Protein AF-A0A7X8TRD5-F1 (afdb_monomer_lite)

Foldseek 3Di:
DPDDDPVRVVVLVVLVVLLVVLVVVLVVQVVLVVPDDPVNVVVLVVVCVVVVPDDVVSSVHDPCNVVSVVSNVVSVVVVVVVVVVVVVVVVVVVVVVVVPD

Sequence (101 aa):
MMPLTETQCKQAINAMDIGDQLAESVEKELALLKELDTKTLMSKATKMLMTGNLSVEAFGISPQLFGHIEQLTTINNMARKKYREQLAAQLQALEGVSNGE

Organism: NCBI:txid2726741

Structure (mmCIF, N/CA/C/O backbone):
data_AF-A0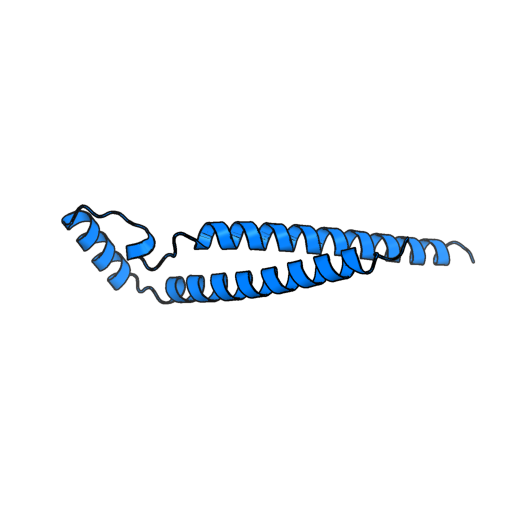A7X8TRD5-F1
#
_entry.id   AF-A0A7X8TRD5-F1
#
loop_
_atom_site.group_PDB
_atom_site.id
_atom_site.type_symbol
_atom_site.label_atom_id
_atom_site.label_alt_id
_atom_site.label_comp_id
_atom_site.label_asym_id
_atom_site.label_entity_id
_atom_site.label_seq_id
_atom_site.pdbx_PDB_ins_code
_atom_site.Cartn_x
_atom_site.Cartn_y
_atom_site.Cartn_z
_atom_site.occupancy
_atom_site.B_iso_or_equiv
_atom_site.auth_seq_id
_atom_site.auth_comp_id
_atom_site.auth_asym_id
_atom_site.auth_atom_id
_atom_site.pdbx_PDB_model_num
ATOM 1 N N . MET A 1 1 ? 18.417 -0.415 -24.410 1.00 52.97 1 MET A N 1
ATOM 2 C CA . MET A 1 1 ? 18.046 -0.522 -22.981 1.00 52.97 1 MET A CA 1
ATOM 3 C C . MET A 1 1 ? 19.108 -1.364 -22.289 1.00 52.97 1 MET A C 1
ATOM 5 O O . MET A 1 1 ? 19.416 -2.422 -22.821 1.00 52.97 1 MET A O 1
ATOM 9 N N . MET A 1 2 ? 19.705 -0.913 -21.180 1.00 47.97 2 MET A N 1
ATOM 10 C CA . MET A 1 2 ? 20.505 -1.833 -20.360 1.00 47.97 2 MET A CA 1
ATOM 11 C C . MET A 1 2 ? 19.536 -2.730 -19.576 1.00 47.97 2 MET A C 1
ATOM 13 O O . MET A 1 2 ? 18.594 -2.193 -18.986 1.00 47.97 2 MET A O 1
ATOM 17 N N . PRO A 1 3 ? 19.704 -4.062 -19.609 1.00 65.69 3 PRO A N 1
ATOM 18 C CA . PRO A 1 3 ? 18.873 -4.965 -18.826 1.00 65.69 3 PRO A CA 1
ATOM 19 C C . PRO A 1 3 ? 18.989 -4.609 -17.342 1.00 65.69 3 PRO A C 1
ATOM 21 O O . PRO A 1 3 ? 20.072 -4.254 -16.869 1.00 65.69 3 PRO A O 1
ATOM 24 N N . LEU A 1 4 ? 17.866 -4.679 -16.620 1.00 69.62 4 LEU A N 1
ATOM 25 C CA . LEU A 1 4 ? 17.880 -4.538 -15.166 1.00 69.62 4 LEU A CA 1
ATOM 26 C C . LEU A 1 4 ? 18.844 -5.575 -14.591 1.00 69.62 4 LEU A C 1
ATOM 28 O O . LEU A 1 4 ? 18.846 -6.735 -15.009 1.00 69.62 4 LEU A O 1
ATOM 32 N N . THR A 1 5 ? 19.663 -5.159 -13.632 1.00 81.50 5 THR A N 1
ATOM 33 C CA . THR A 1 5 ? 20.500 -6.114 -12.910 1.00 81.50 5 THR A CA 1
ATOM 34 C C . THR A 1 5 ? 19.610 -7.039 -12.081 1.00 81.50 5 THR A C 1
ATOM 36 O O . THR A 1 5 ? 18.506 -6.665 -11.677 1.00 81.50 5 THR A O 1
ATOM 39 N N . GLU A 1 6 ? 20.090 -8.244 -11.780 1.00 82.06 6 GLU A N 1
ATOM 40 C CA . GLU A 1 6 ? 19.359 -9.203 -10.941 1.00 82.06 6 GLU A CA 1
ATOM 41 C C . GLU A 1 6 ? 18.900 -8.572 -9.611 1.00 82.06 6 GLU A C 1
ATOM 43 O O . GLU A 1 6 ? 17.764 -8.766 -9.176 1.00 82.06 6 GLU A O 1
ATOM 48 N N . THR A 1 7 ? 19.749 -7.735 -9.006 1.00 80.88 7 THR A N 1
ATOM 49 C CA . THR A 1 7 ? 19.437 -6.969 -7.792 1.00 80.88 7 THR A CA 1
ATOM 50 C C . THR A 1 7 ? 18.267 -6.009 -7.995 1.00 80.88 7 THR A C 1
ATOM 52 O O . THR A 1 7 ? 17.380 -5.940 -7.146 1.00 80.88 7 THR A O 1
ATOM 55 N N . GLN A 1 8 ? 18.223 -5.289 -9.118 1.00 74.12 8 GLN A N 1
ATOM 56 C CA . GLN A 1 8 ? 17.129 -4.365 -9.424 1.00 74.12 8 GLN A CA 1
ATOM 57 C C . GLN A 1 8 ? 15.813 -5.106 -9.677 1.00 74.12 8 GLN A C 1
ATOM 59 O O . GLN A 1 8 ? 14.758 -4.627 -9.259 1.00 74.12 8 GLN A O 1
ATOM 64 N N . CYS A 1 9 ? 15.868 -6.282 -10.307 1.00 75.44 9 CYS A N 1
ATOM 65 C CA . CYS A 1 9 ? 14.704 -7.151 -10.469 1.00 75.44 9 CYS A CA 1
ATOM 66 C C . CYS A 1 9 ? 14.183 -7.641 -9.114 1.00 75.44 9 CYS A C 1
ATOM 68 O O . CYS A 1 9 ? 12.998 -7.492 -8.831 1.00 75.44 9 CYS A O 1
ATOM 70 N N . LYS A 1 10 ? 15.061 -8.141 -8.236 1.00 78.06 10 LYS A N 1
ATOM 71 C CA . LYS A 1 10 ? 14.690 -8.593 -6.883 1.00 78.06 10 LYS A CA 1
ATOM 72 C C . LYS A 1 10 ? 14.089 -7.472 -6.032 1.00 78.06 10 LYS A C 1
ATOM 74 O O . LYS A 1 10 ? 13.100 -7.691 -5.343 1.00 78.06 10 LYS A O 1
ATOM 79 N N . GLN A 1 11 ? 14.649 -6.265 -6.106 1.00 77.81 11 GLN A N 1
ATOM 80 C CA . GLN A 1 11 ? 14.101 -5.090 -5.421 1.00 77.81 11 GLN A CA 1
ATOM 81 C C . GLN A 1 11 ? 12.726 -4.691 -5.962 1.00 77.81 11 GLN A C 1
ATOM 83 O O . GLN A 1 11 ? 11.852 -4.322 -5.185 1.00 77.81 11 GLN A O 1
ATOM 88 N N . ALA A 1 12 ? 12.528 -4.764 -7.281 1.00 77.69 12 ALA A N 1
ATOM 89 C CA . ALA A 1 12 ? 11.243 -4.458 -7.897 1.00 77.69 12 ALA A CA 1
ATOM 90 C C . ALA A 1 12 ? 10.166 -5.482 -7.515 1.00 77.69 12 ALA A C 1
ATOM 92 O O . ALA A 1 12 ? 9.063 -5.069 -7.179 1.00 77.69 12 ALA A O 1
ATOM 93 N N . ILE A 1 13 ? 10.500 -6.778 -7.514 1.00 80.12 13 ILE A N 1
ATOM 94 C CA . ILE A 1 13 ? 9.598 -7.856 -7.080 1.00 80.12 13 ILE A CA 1
ATOM 95 C C . ILE A 1 13 ? 9.205 -7.655 -5.614 1.00 80.12 13 ILE A C 1
ATOM 97 O O . ILE A 1 13 ? 8.025 -7.571 -5.313 1.00 80.12 13 ILE A O 1
ATOM 101 N N . ASN A 1 14 ? 10.178 -7.441 -4.723 1.00 82.50 14 ASN A N 1
ATOM 102 C CA . ASN A 1 14 ? 9.894 -7.194 -3.307 1.00 82.50 14 ASN A CA 1
ATOM 103 C C . ASN A 1 14 ? 8.999 -5.952 -3.104 1.00 82.50 14 ASN A C 1
ATOM 105 O O . ASN A 1 14 ? 8.057 -5.973 -2.322 1.00 82.50 14 ASN A O 1
ATOM 109 N N . ALA A 1 15 ? 9.237 -4.870 -3.852 1.00 78.06 15 ALA A N 1
ATOM 110 C CA . ALA A 1 15 ? 8.374 -3.691 -3.792 1.00 78.06 15 ALA A CA 1
ATOM 111 C C . ALA A 1 15 ? 6.937 -3.971 -4.272 1.00 78.06 15 ALA A C 1
ATOM 113 O O . ALA A 1 15 ? 6.007 -3.352 -3.758 1.00 78.06 15 ALA A O 1
ATOM 114 N N . MET A 1 16 ? 6.749 -4.877 -5.237 1.00 79.56 16 MET A N 1
ATOM 115 C CA . MET A 1 16 ? 5.423 -5.327 -5.675 1.00 79.56 16 MET A CA 1
ATOM 116 C C . MET A 1 16 ? 4.750 -6.182 -4.598 1.00 79.56 16 MET A C 1
ATOM 118 O O . MET A 1 16 ? 3.621 -5.874 -4.237 1.00 79.56 16 MET A O 1
ATOM 122 N N . ASP A 1 17 ? 5.463 -7.142 -4.003 1.00 84.69 17 ASP A N 1
ATOM 123 C CA . ASP A 1 17 ? 4.937 -7.991 -2.923 1.00 84.69 17 ASP A CA 1
ATOM 124 C C . ASP A 1 17 ? 4.504 -7.158 -1.701 1.00 84.69 17 ASP A C 1
ATOM 126 O O . ASP A 1 17 ? 3.438 -7.376 -1.125 1.00 84.69 17 ASP A O 1
ATOM 130 N N . ILE A 1 18 ? 5.305 -6.154 -1.320 1.00 84.31 18 ILE A N 1
ATOM 131 C CA . ILE A 1 18 ? 4.947 -5.186 -0.270 1.00 84.31 18 ILE A CA 1
ATOM 132 C C . ILE A 1 18 ? 3.709 -4.380 -0.682 1.00 84.31 18 ILE A C 1
ATOM 134 O O . ILE A 1 18 ? 2.830 -4.128 0.141 1.00 84.31 18 ILE A O 1
ATOM 138 N N . GLY A 1 19 ? 3.631 -3.969 -1.950 1.00 82.25 19 GLY A N 1
ATOM 139 C CA . GLY A 1 19 ? 2.469 -3.276 -2.500 1.00 82.25 19 GLY A CA 1
ATOM 140 C C . GLY A 1 19 ? 1.188 -4.101 -2.381 1.00 82.25 19 GLY A C 1
ATOM 141 O O . GLY A 1 19 ? 0.174 -3.570 -1.935 1.00 82.25 19 GLY A O 1
ATOM 142 N N . ASP A 1 20 ? 1.243 -5.393 -2.697 1.00 83.31 20 ASP A N 1
ATOM 143 C CA . ASP A 1 20 ? 0.095 -6.299 -2.613 1.00 83.31 20 ASP A CA 1
ATOM 144 C C . ASP A 1 20 ? -0.359 -6.506 -1.160 1.00 83.31 20 ASP A C 1
ATOM 146 O O . ASP A 1 20 ? -1.551 -6.421 -0.862 1.00 83.31 20 ASP A O 1
ATOM 150 N N . GLN A 1 21 ? 0.581 -6.670 -0.223 1.00 86.31 21 GLN A N 1
ATOM 151 C CA . GLN A 1 21 ? 0.271 -6.768 1.212 1.00 86.31 21 GLN A CA 1
ATOM 152 C C . GLN A 1 21 ? -0.377 -5.488 1.763 1.00 86.31 21 GLN A C 1
ATOM 154 O O . GLN A 1 21 ? -1.317 -5.542 2.567 1.00 86.31 21 GLN A O 1
ATOM 159 N N . LEU A 1 22 ? 0.111 -4.322 1.331 1.00 87.00 22 LEU A N 1
ATOM 160 C CA . LEU A 1 22 ? -0.472 -3.031 1.694 1.00 87.00 22 LEU A CA 1
ATOM 161 C C . LEU A 1 22 ? -1.864 -2.855 1.086 1.00 87.00 22 LEU A C 1
ATOM 163 O O . LEU A 1 22 ? -2.764 -2.377 1.775 1.00 87.00 22 LEU A O 1
ATOM 167 N N . ALA A 1 23 ? -2.061 -3.259 -0.169 1.00 84.88 23 ALA A N 1
ATOM 168 C CA . ALA A 1 23 ? -3.360 -3.214 -0.830 1.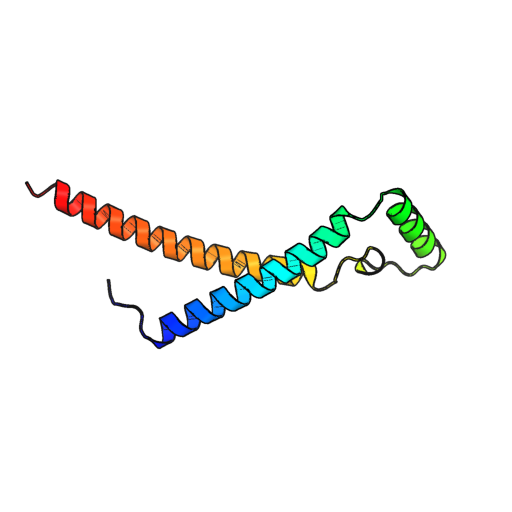00 84.88 23 ALA A CA 1
ATOM 169 C C . ALA A 1 23 ? -4.392 -4.073 -0.092 1.00 84.88 23 ALA A C 1
ATOM 171 O O . ALA A 1 23 ? -5.470 -3.578 0.232 1.00 84.88 23 ALA A O 1
ATOM 172 N N . GLU A 1 24 ? -4.035 -5.307 0.268 1.00 88.06 24 GLU A N 1
ATOM 173 C CA . GLU A 1 24 ? -4.910 -6.203 1.029 1.00 88.06 24 GLU A CA 1
ATOM 174 C C . GLU A 1 24 ? -5.284 -5.609 2.398 1.00 88.06 24 GLU A C 1
ATOM 176 O O . GLU A 1 24 ? -6.440 -5.669 2.825 1.00 88.06 24 GLU A O 1
ATOM 181 N N . SER A 1 25 ? -4.317 -4.992 3.085 1.00 84.25 25 SER A N 1
ATOM 182 C CA . SER A 1 25 ? -4.548 -4.343 4.382 1.00 84.25 25 SER A CA 1
ATOM 183 C C . SER A 1 25 ? -5.491 -3.143 4.258 1.00 84.25 25 SER A C 1
ATOM 185 O O . SER A 1 25 ? -6.447 -3.027 5.026 1.00 84.25 25 SER A O 1
ATOM 187 N N . VAL A 1 26 ? -5.279 -2.288 3.254 1.00 87.75 26 VAL A N 1
ATOM 188 C CA . VAL A 1 26 ? -6.149 -1.137 2.972 1.00 87.75 26 VAL A CA 1
ATOM 189 C C . VAL A 1 26 ? -7.558 -1.593 2.585 1.00 87.75 26 VAL A C 1
ATOM 191 O O . VAL A 1 26 ? -8.533 -1.013 3.057 1.00 87.75 26 VAL A O 1
ATOM 194 N N . GLU A 1 27 ? -7.708 -2.639 1.771 1.00 87.38 27 GLU A N 1
ATOM 195 C CA . GLU A 1 27 ? -9.023 -3.166 1.385 1.00 87.38 27 GLU A CA 1
ATOM 196 C C . GLU A 1 27 ? -9.816 -3.696 2.580 1.00 87.38 27 GLU A C 1
ATOM 198 O O . GLU A 1 27 ? -11.004 -3.386 2.708 1.00 87.38 27 GLU A O 1
ATOM 203 N N . LYS A 1 28 ? -9.163 -4.434 3.485 1.00 86.38 28 LYS A N 1
ATOM 204 C CA . LYS A 1 28 ? -9.773 -4.909 4.735 1.00 86.38 28 LYS A CA 1
ATOM 205 C C . LYS A 1 28 ? -10.248 -3.746 5.604 1.00 86.38 28 LYS A C 1
ATOM 207 O O . LYS A 1 28 ? -11.389 -3.746 6.063 1.00 86.38 28 LYS A O 1
ATOM 212 N N . GLU A 1 29 ? -9.407 -2.735 5.797 1.00 82.31 29 GLU A N 1
ATOM 213 C CA . GLU A 1 29 ? -9.742 -1.556 6.604 1.00 82.31 29 GLU A CA 1
ATOM 214 C C . GLU A 1 29 ? -10.858 -0.707 5.957 1.00 82.31 29 GLU A C 1
ATOM 216 O O . GLU A 1 29 ? -11.762 -0.227 6.644 1.00 82.31 29 GLU A O 1
ATOM 221 N N . LEU A 1 30 ? -10.878 -0.588 4.625 1.00 84.38 30 LEU A N 1
ATOM 222 C CA . LEU A 1 30 ? -11.959 0.075 3.889 1.00 84.38 30 LEU A CA 1
ATOM 223 C C . LEU A 1 30 ? -13.273 -0.717 3.912 1.00 84.38 30 LEU A C 1
ATOM 225 O O . LEU A 1 30 ? -14.343 -0.110 3.890 1.00 84.38 30 LEU A O 1
ATOM 229 N N . ALA A 1 31 ? -13.228 -2.050 3.942 1.00 85.00 31 ALA A N 1
ATOM 230 C CA . ALA A 1 31 ? -14.424 -2.880 4.071 1.00 85.00 31 ALA A CA 1
ATOM 231 C C . ALA A 1 31 ? -15.115 -2.639 5.421 1.00 85.00 31 ALA A C 1
ATOM 233 O O . ALA A 1 31 ? -16.317 -2.385 5.452 1.00 85.00 31 ALA A O 1
ATOM 234 N N . LEU A 1 32 ? -14.341 -2.577 6.510 1.00 79.19 32 LEU A N 1
ATOM 235 C CA . LEU A 1 32 ? -14.849 -2.222 7.840 1.00 79.19 32 LEU A CA 1
ATOM 236 C C . LEU A 1 32 ? -15.505 -0.834 7.855 1.00 79.19 32 LEU A C 1
ATOM 238 O O . LEU A 1 32 ? -16.540 -0.638 8.490 1.00 79.19 32 LEU A O 1
ATOM 242 N N . LEU A 1 33 ? -14.936 0.122 7.113 1.00 78.25 33 LEU A N 1
ATOM 243 C CA . LEU A 1 33 ? -15.522 1.450 6.935 1.00 78.25 33 LEU A CA 1
ATOM 244 C C . LEU A 1 33 ? -16.845 1.435 6.167 1.00 78.25 33 LEU A C 1
ATOM 246 O O . LEU A 1 33 ? -17.758 2.181 6.510 1.00 78.25 33 LEU A O 1
ATOM 250 N N . LYS A 1 34 ? -16.969 0.592 5.141 1.00 81.94 34 LYS A N 1
ATOM 251 C CA . LYS A 1 34 ? -18.206 0.453 4.356 1.00 81.94 34 LYS A CA 1
ATOM 252 C C . LYS A 1 34 ? -19.325 -0.230 5.139 1.00 81.94 34 LYS A C 1
ATOM 254 O O . LYS A 1 34 ? -20.491 0.065 4.902 1.00 81.94 34 LYS A O 1
ATOM 259 N N . GLU A 1 35 ? -18.976 -1.125 6.056 1.00 81.25 35 GLU A N 1
ATOM 260 C CA . GLU A 1 35 ? -19.930 -1.843 6.906 1.00 81.25 35 GLU A CA 1
ATOM 261 C C . GLU A 1 35 ? -20.396 -1.028 8.124 1.00 81.25 35 GLU A C 1
ATOM 263 O O . GLU A 1 35 ? -21.336 -1.425 8.819 1.00 81.25 35 GLU A O 1
ATOM 268 N N . LEU A 1 36 ? -19.784 0.130 8.392 1.00 77.25 36 LEU A N 1
ATOM 269 C CA . LEU A 1 36 ? -20.200 1.007 9.481 1.00 77.25 36 LEU A CA 1
ATOM 270 C C . LEU A 1 36 ? -21.550 1.663 9.186 1.00 77.25 36 LEU A C 1
ATOM 272 O O . LEU A 1 36 ? -21.655 2.678 8.502 1.00 77.25 36 LEU A O 1
ATOM 276 N N . ASP A 1 37 ? -22.595 1.106 9.794 1.00 80.75 37 ASP A N 1
ATOM 277 C CA . ASP A 1 37 ? -23.916 1.721 9.825 1.00 80.75 37 ASP A CA 1
ATOM 278 C C . ASP A 1 37 ? -23.872 3.088 10.533 1.00 80.75 37 ASP A C 1
ATOM 280 O O . ASP A 1 37 ? -23.341 3.236 11.640 1.00 80.75 37 ASP A O 1
ATOM 284 N N . THR A 1 38 ? -24.504 4.084 9.914 1.00 79.62 38 THR A N 1
ATOM 285 C CA . THR A 1 38 ? -24.657 5.454 10.423 1.00 79.62 38 THR A CA 1
ATOM 286 C C . THR A 1 38 ? -25.218 5.513 11.843 1.00 79.62 38 THR A C 1
ATOM 288 O O . THR A 1 38 ? -24.774 6.335 12.644 1.00 79.62 38 THR A O 1
ATOM 291 N N . LYS A 1 39 ? -26.131 4.608 12.219 1.00 82.06 39 LYS A N 1
ATOM 292 C CA . LYS A 1 39 ? -26.656 4.530 13.592 1.00 82.06 39 LYS A CA 1
ATOM 293 C C . LYS A 1 39 ? -25.573 4.123 14.592 1.00 82.06 39 LYS A C 1
ATOM 295 O O . LYS A 1 39 ? -25.483 4.687 15.685 1.00 82.06 39 LYS A O 1
ATOM 300 N N . THR A 1 40 ? -24.731 3.170 14.207 1.00 81.56 40 THR A N 1
ATOM 301 C CA . THR A 1 40 ? -23.596 2.699 15.010 1.00 81.56 40 THR A CA 1
ATOM 302 C C . THR A 1 40 ? -22.521 3.777 15.109 1.00 81.56 40 THR A C 1
ATOM 304 O O . THR A 1 40 ? -21.988 4.015 16.194 1.00 81.56 40 THR A O 1
ATOM 307 N N . LEU A 1 41 ? -22.259 4.486 14.008 1.00 82.12 41 LEU A N 1
ATOM 308 C CA . LEU A 1 41 ? -21.348 5.627 13.961 1.00 82.12 41 LEU A CA 1
ATOM 309 C C . LEU A 1 41 ? -21.791 6.731 14.932 1.00 82.12 41 LEU A C 1
ATOM 311 O O . LEU A 1 41 ? -21.005 7.165 15.773 1.00 82.12 41 LEU A O 1
ATOM 315 N N . MET A 1 42 ? -23.065 7.129 14.877 1.00 83.19 42 MET A N 1
ATOM 316 C CA . MET A 1 42 ? -23.621 8.160 15.758 1.00 83.19 42 MET A CA 1
ATOM 317 C C . MET A 1 42 ? -23.593 7.732 17.225 1.00 83.19 42 MET A C 1
ATOM 319 O O . MET A 1 42 ? -23.193 8.516 18.079 1.00 83.19 42 MET A O 1
ATOM 323 N N . SER A 1 43 ? -23.932 6.476 17.530 1.00 86.00 43 SER A N 1
ATOM 324 C CA . SER A 1 43 ? -23.849 5.949 18.898 1.00 86.00 43 SER A CA 1
ATOM 325 C C . SER A 1 43 ? -22.421 5.997 19.454 1.00 86.00 43 SER A C 1
ATOM 327 O O . SER A 1 43 ? -22.211 6.442 20.586 1.00 86.00 43 SER A O 1
ATOM 329 N N . LYS A 1 44 ? -21.429 5.592 18.650 1.00 84.62 44 LYS A N 1
ATOM 330 C CA . LYS A 1 44 ? -20.009 5.667 19.014 1.00 84.62 44 LYS A CA 1
ATOM 331 C C . LYS A 1 44 ? -19.563 7.112 19.227 1.00 84.62 44 LYS A C 1
ATOM 333 O O . LYS A 1 44 ? -18.980 7.402 20.268 1.00 84.62 44 LYS A O 1
ATOM 338 N N . ALA A 1 45 ? -19.917 8.020 18.317 1.00 85.31 45 ALA A N 1
ATOM 339 C CA . ALA A 1 45 ? -19.592 9.440 18.424 1.00 85.31 45 ALA A CA 1
ATOM 340 C C . ALA A 1 45 ? -20.180 10.074 19.695 1.00 85.31 45 ALA A C 1
ATOM 342 O O . ALA A 1 45 ? -19.462 10.730 20.447 1.00 85.31 45 ALA A O 1
ATOM 343 N N . THR A 1 46 ? -21.461 9.832 19.995 1.00 85.69 46 THR A N 1
ATOM 344 C CA . THR A 1 46 ? -22.097 10.326 21.225 1.00 85.69 46 THR A CA 1
ATOM 345 C C . THR A 1 46 ? -21.406 9.776 22.466 1.00 85.69 46 THR A C 1
ATOM 347 O O . THR A 1 46 ? -21.118 10.530 23.392 1.00 85.69 46 THR A O 1
ATOM 350 N N . LYS A 1 47 ? -21.073 8.480 22.483 1.00 85.94 47 LYS A N 1
ATOM 351 C CA . LYS A 1 47 ? -20.356 7.870 23.606 1.00 85.94 47 LYS A CA 1
ATOM 352 C C . LYS A 1 47 ? -18.981 8.506 23.810 1.00 85.94 47 LYS A C 1
ATOM 354 O O . LYS A 1 47 ? -18.624 8.780 24.947 1.00 85.94 47 LYS A O 1
ATOM 359 N N . MET A 1 48 ? -18.247 8.787 22.737 1.00 86.75 48 MET A N 1
ATOM 360 C CA . MET A 1 48 ? -16.939 9.446 22.804 1.00 86.75 48 MET A CA 1
ATOM 361 C C . MET A 1 48 ? -17.030 10.888 23.301 1.00 86.75 48 MET A C 1
ATOM 363 O O . MET A 1 48 ? -16.198 11.311 24.097 1.00 86.75 48 MET A O 1
ATOM 367 N N . LEU A 1 49 ? -18.058 11.630 22.880 1.00 85.62 49 LEU A N 1
ATOM 368 C CA . LEU A 1 49 ? -18.329 12.973 23.396 1.00 85.62 49 LEU A CA 1
ATOM 369 C C . LEU A 1 49 ?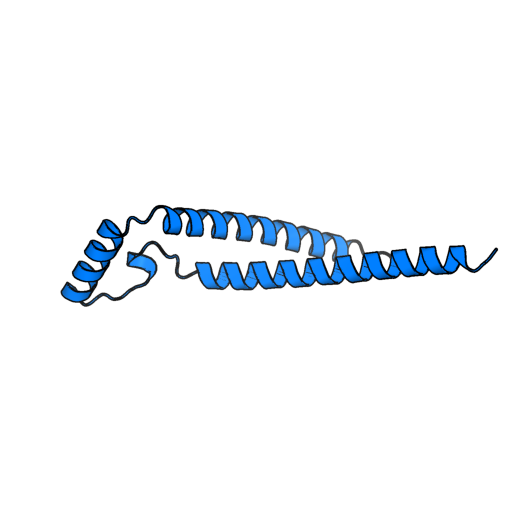 -18.645 12.943 24.897 1.00 85.62 49 LEU A C 1
ATOM 371 O O . LEU A 1 49 ? -18.189 13.811 25.633 1.00 85.62 49 LEU A O 1
ATOM 375 N N . MET A 1 50 ? -19.380 11.928 25.362 1.00 88.25 50 MET A N 1
ATOM 376 C CA . MET A 1 50 ? -19.696 11.758 26.784 1.00 88.25 50 MET A CA 1
ATOM 377 C C . MET A 1 50 ? -18.491 11.308 27.617 1.00 88.25 50 MET A C 1
ATOM 379 O O . MET A 1 50 ? -18.371 11.713 28.769 1.00 88.25 50 MET A O 1
ATOM 383 N N . THR A 1 51 ? -17.610 10.466 27.070 1.00 86.94 51 THR A N 1
ATOM 384 C CA . THR A 1 51 ? -16.424 9.965 27.786 1.00 86.94 51 THR A CA 1
ATOM 385 C C . THR A 1 51 ? -15.195 10.860 27.634 1.00 86.94 51 THR A C 1
ATOM 387 O O . THR A 1 51 ? -14.205 10.638 28.326 1.00 86.94 51 THR A O 1
ATOM 390 N N . GLY A 1 52 ? -15.226 11.842 26.727 1.00 82.88 52 GLY A N 1
ATOM 391 C CA . GLY A 1 52 ? -14.095 12.715 26.405 1.00 82.88 52 GLY A CA 1
ATOM 392 C C . GLY A 1 52 ? -12.958 12.032 25.635 1.00 82.88 52 GLY A C 1
ATOM 393 O O . GLY A 1 52 ? -11.936 12.664 25.382 1.00 82.88 52 GLY A O 1
ATOM 394 N N . ASN A 1 53 ?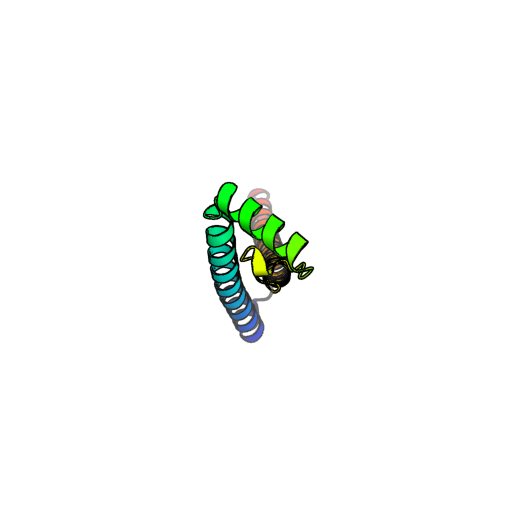 -13.109 10.759 25.250 1.00 78.31 53 ASN A N 1
ATOM 395 C CA . ASN A 1 53 ? -12.073 10.004 24.545 1.00 78.31 53 ASN A CA 1
ATOM 396 C C . ASN A 1 53 ? -12.300 10.060 23.027 1.00 78.31 53 ASN A C 1
ATOM 398 O O . ASN A 1 53 ? -12.986 9.207 22.457 1.00 78.31 53 ASN A O 1
ATOM 402 N N . LEU A 1 54 ? -11.756 11.097 22.389 1.00 79.75 54 LEU A N 1
ATOM 403 C CA . LEU A 1 54 ? -11.858 11.321 20.948 1.00 79.75 54 LEU A CA 1
ATOM 404 C C . LEU A 1 54 ? -10.695 10.632 20.222 1.00 79.75 54 LEU A C 1
ATOM 406 O O . LEU A 1 54 ? -9.560 11.093 20.284 1.00 79.75 54 LEU A O 1
ATOM 410 N N . SER A 1 55 ? -10.983 9.530 19.532 1.00 81.94 55 SER A N 1
ATOM 411 C CA . SER A 1 55 ? -10.007 8.736 18.785 1.00 81.94 55 SER A CA 1
ATOM 412 C C . SER A 1 55 ? -10.641 8.166 17.510 1.00 81.94 55 SER A C 1
ATOM 414 O O . SER A 1 55 ? -11.821 7.811 17.486 1.00 81.94 55 SER A O 1
ATOM 416 N N . VAL A 1 56 ? -9.871 8.095 16.426 1.00 77.31 56 VAL A N 1
ATOM 417 C CA . VAL A 1 56 ? -10.347 7.591 15.123 1.00 77.31 56 VAL A CA 1
ATOM 418 C C . VAL A 1 56 ? -10.514 6.066 15.141 1.00 77.31 56 VAL A C 1
ATOM 420 O O . VAL A 1 56 ? -11.390 5.515 14.475 1.00 77.31 56 VAL A O 1
ATOM 423 N N . GLU A 1 57 ? -9.755 5.395 16.003 1.00 81.50 57 GLU A N 1
ATOM 424 C CA . GLU A 1 57 ? -9.802 3.955 16.260 1.00 81.50 57 GLU A CA 1
ATOM 425 C C . GLU A 1 57 ? -11.150 3.513 16.829 1.00 81.50 57 GLU A C 1
ATOM 427 O O . GLU A 1 57 ? -11.619 2.409 16.549 1.00 81.50 57 GLU A O 1
ATOM 432 N N . ALA A 1 58 ? -11.837 4.385 17.573 1.00 76.88 58 ALA A N 1
ATOM 433 C CA . ALA A 1 58 ? -13.186 4.111 18.064 1.00 76.88 58 ALA A CA 1
ATOM 434 C C . ALA A 1 58 ? -14.193 3.902 16.916 1.00 76.88 58 ALA A C 1
ATOM 436 O O . ALA A 1 58 ? -15.151 3.124 17.042 1.00 76.88 58 ALA A O 1
ATOM 437 N N . PHE A 1 59 ? -13.936 4.524 15.763 1.00 75.06 59 PHE A N 1
ATOM 438 C CA . PHE A 1 59 ? -14.681 4.329 14.523 1.00 75.06 59 PHE A CA 1
ATOM 439 C C . PHE A 1 59 ? -14.157 3.162 13.684 1.00 75.06 59 PHE A C 1
ATOM 441 O O . PHE A 1 59 ? -14.569 3.021 12.546 1.00 75.06 59 PHE A O 1
ATOM 448 N N . GLY A 1 60 ? -13.292 2.299 14.223 1.00 74.88 60 GLY A N 1
ATOM 449 C CA . GLY A 1 60 ? -12.741 1.158 13.485 1.00 74.88 60 GLY A CA 1
ATOM 450 C C . GLY A 1 60 ? -11.719 1.549 12.417 1.00 74.88 60 GLY A C 1
ATOM 451 O O . GLY A 1 60 ? -11.356 0.711 11.600 1.00 74.88 60 GLY A O 1
ATOM 452 N N . ILE A 1 61 ? -11.255 2.802 12.422 1.00 80.56 61 ILE A N 1
ATOM 453 C CA . ILE A 1 61 ? -10.217 3.283 11.513 1.00 80.56 61 ILE A CA 1
ATOM 454 C C . ILE A 1 61 ? -8.866 3.014 12.162 1.00 80.56 61 ILE A C 1
ATOM 456 O O . ILE A 1 61 ? -8.554 3.570 13.213 1.00 80.56 61 ILE A O 1
ATOM 460 N N . SER A 1 62 ? -8.066 2.158 11.534 1.00 83.00 62 SER A N 1
ATOM 461 C CA . SER A 1 62 ? -6.687 1.924 11.952 1.00 83.00 62 SER A CA 1
ATOM 462 C C . SER A 1 62 ? -5.880 3.225 11.851 1.00 83.00 62 SER A C 1
ATOM 464 O O . SER A 1 62 ? -5.947 3.900 10.819 1.00 83.00 62 SER A O 1
ATOM 466 N N . PRO A 1 63 ? -5.062 3.581 12.858 1.00 81.31 63 PRO A N 1
ATOM 467 C CA . PRO A 1 63 ? -4.194 4.754 12.772 1.00 81.31 63 PRO A CA 1
ATOM 468 C C . PRO A 1 63 ? -3.104 4.578 11.703 1.00 81.31 63 PRO A C 1
ATOM 470 O O . PRO A 1 63 ? -2.490 5.550 11.272 1.00 81.31 63 PRO A O 1
ATOM 473 N N . GLN A 1 64 ? -2.878 3.341 11.253 1.00 86.00 64 GLN A N 1
ATOM 474 C CA . GLN A 1 64 ? -1.918 2.999 10.209 1.00 86.00 64 GLN A CA 1
ATOM 475 C C . GLN A 1 64 ? -2.514 3.108 8.799 1.00 86.00 64 GLN A C 1
ATOM 477 O O . GLN A 1 64 ? -1.745 3.197 7.844 1.00 86.00 64 GLN A O 1
ATOM 482 N N . LEU A 1 65 ? -3.847 3.1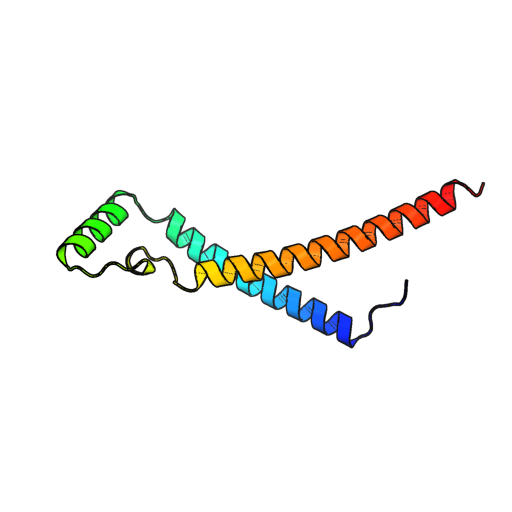72 8.658 1.00 85.25 65 LEU A N 1
ATOM 483 C CA . LEU A 1 65 ? -4.546 3.183 7.366 1.00 85.25 65 LEU A CA 1
ATOM 484 C C . LEU A 1 65 ? -3.985 4.242 6.418 1.00 85.25 65 LEU A C 1
ATOM 486 O O . LEU A 1 65 ? -3.645 3.953 5.275 1.00 85.25 65 LEU A O 1
ATOM 490 N N . PHE A 1 66 ? -3.855 5.477 6.901 1.00 86.25 66 PHE A N 1
ATOM 491 C CA . PHE A 1 66 ? -3.364 6.583 6.081 1.00 86.25 66 PHE A CA 1
ATOM 492 C C . PHE A 1 66 ? -1.908 6.378 5.654 1.00 86.25 66 PHE A C 1
ATOM 494 O O . PHE A 1 66 ? -1.580 6.602 4.492 1.00 86.25 66 PHE A O 1
ATOM 501 N N . GLY A 1 67 ? -1.063 5.857 6.548 1.00 87.06 67 GLY A N 1
ATOM 502 C CA . GLY A 1 67 ? 0.315 5.499 6.214 1.00 87.06 67 GLY A CA 1
ATOM 503 C C . GLY A 1 67 ? 0.387 4.387 5.163 1.00 87.06 67 GLY A C 1
ATOM 504 O O . GLY A 1 67 ? 1.158 4.491 4.210 1.00 87.06 67 GLY A O 1
ATOM 505 N N . HIS A 1 68 ? -0.458 3.360 5.277 1.00 87.12 68 HIS A N 1
ATOM 506 C CA . HIS A 1 68 ? -0.551 2.290 4.283 1.00 87.12 68 HIS A CA 1
ATOM 507 C C . HIS A 1 68 ? -1.041 2.809 2.924 1.00 87.12 68 HIS A C 1
ATOM 509 O O . HIS A 1 68 ? -0.471 2.450 1.894 1.00 87.12 68 HIS A O 1
ATOM 515 N N . ILE A 1 69 ? -2.029 3.711 2.903 1.00 87.62 69 ILE A N 1
ATOM 516 C CA . ILE A 1 69 ? -2.507 4.374 1.678 1.00 87.62 69 ILE A CA 1
ATOM 517 C C . ILE A 1 69 ? -1.383 5.187 1.019 1.00 87.62 69 ILE A C 1
ATOM 519 O O . ILE A 1 69 ? -1.200 5.107 -0.199 1.00 87.62 69 ILE A O 1
ATOM 523 N N . GLU A 1 70 ? -0.618 5.961 1.789 1.00 87.88 70 GLU A N 1
ATOM 524 C CA . GLU A 1 70 ? 0.497 6.767 1.273 1.00 87.88 70 GLU A CA 1
ATOM 525 C C . GLU A 1 70 ? 1.612 5.895 0.683 1.00 87.88 70 GLU A C 1
ATOM 527 O O . GLU A 1 70 ? 2.097 6.152 -0.428 1.00 87.88 70 GLU A O 1
ATOM 532 N N . GLN A 1 71 ? 1.991 4.827 1.386 1.00 86.94 71 GLN A N 1
ATOM 533 C CA . GLN A 1 71 ? 2.994 3.870 0.921 1.00 86.94 71 GLN A CA 1
ATOM 534 C C . GLN A 1 71 ? 2.534 3.157 -0.354 1.00 86.94 71 GLN A C 1
ATOM 536 O O . GLN A 1 71 ? 3.264 3.136 -1.349 1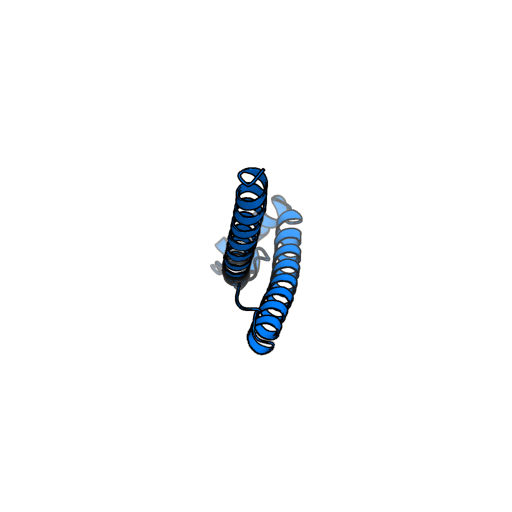.00 86.94 71 GLN A O 1
ATOM 541 N N . LEU A 1 72 ? 1.296 2.657 -0.369 1.00 87.25 72 LEU A N 1
ATOM 542 C CA . LEU A 1 72 ? 0.700 2.007 -1.534 1.00 87.25 72 LEU A CA 1
ATOM 543 C C . LEU A 1 72 ? 0.636 2.953 -2.739 1.00 87.25 72 LEU A C 1
ATOM 545 O O . LEU A 1 72 ? 0.951 2.561 -3.864 1.00 87.25 72 LEU A O 1
ATOM 549 N N . THR A 1 73 ? 0.268 4.216 -2.516 1.00 84.25 73 THR A N 1
ATOM 550 C CA . THR A 1 73 ? 0.224 5.247 -3.564 1.00 84.25 73 THR A CA 1
ATOM 551 C C . THR A 1 73 ? 1.613 5.510 -4.137 1.00 84.25 73 THR A C 1
ATOM 553 O O . THR A 1 73 ? 1.777 5.618 -5.355 1.00 84.25 73 THR A O 1
ATOM 556 N N . THR A 1 74 ? 2.629 5.567 -3.278 1.00 85.38 74 THR A N 1
ATOM 557 C CA . THR A 1 74 ? 4.023 5.777 -3.680 1.00 85.38 74 THR A CA 1
ATOM 558 C C . THR A 1 74 ? 4.521 4.632 -4.560 1.00 85.38 74 THR A C 1
ATOM 560 O O . THR A 1 74 ? 4.998 4.878 -5.673 1.00 85.38 74 THR A O 1
ATOM 563 N N . ILE A 1 75 ? 4.337 3.384 -4.117 1.00 88.00 75 ILE A N 1
ATOM 564 C CA . ILE A 1 75 ? 4.724 2.181 -4.868 1.00 88.00 75 ILE A CA 1
ATOM 565 C C . ILE A 1 75 ? 4.006 2.143 -6.223 1.00 88.00 75 ILE A C 1
ATOM 567 O O . ILE A 1 75 ? 4.652 1.999 -7.265 1.00 88.00 75 ILE A O 1
ATOM 571 N N . ASN A 1 76 ? 2.689 2.370 -6.238 1.00 85.31 76 ASN A N 1
ATOM 572 C CA . ASN A 1 76 ? 1.897 2.392 -7.469 1.00 85.31 76 ASN A CA 1
ATOM 573 C C . ASN A 1 76 ? 2.363 3.468 -8.454 1.00 85.31 76 ASN A C 1
ATOM 575 O O . ASN A 1 76 ? 2.472 3.209 -9.655 1.00 85.31 76 ASN A O 1
ATOM 579 N N . ASN A 1 77 ? 2.659 4.676 -7.977 1.00 84.56 77 ASN A N 1
ATOM 580 C CA . ASN A 1 77 ? 3.145 5.757 -8.831 1.00 84.56 77 ASN A CA 1
ATOM 581 C C . ASN A 1 77 ? 4.511 5.427 -9.439 1.00 84.56 77 ASN A C 1
ATOM 583 O O . ASN A 1 77 ? 4.717 5.654 -10.635 1.00 84.56 77 ASN A O 1
ATOM 587 N N . MET A 1 78 ? 5.421 4.844 -8.655 1.00 84.69 78 MET A N 1
ATOM 588 C CA . MET A 1 78 ? 6.725 4.395 -9.146 1.00 84.69 78 MET A CA 1
ATOM 589 C C . MET A 1 78 ? 6.589 3.292 -10.200 1.00 84.69 78 MET A C 1
ATOM 591 O O . MET A 1 78 ? 7.214 3.381 -11.259 1.00 84.69 78 MET A O 1
ATOM 595 N N . ALA A 1 79 ? 5.749 2.285 -9.949 1.00 81.75 79 ALA A N 1
ATOM 596 C CA . ALA A 1 79 ? 5.499 1.191 -10.884 1.00 81.75 79 ALA A CA 1
ATOM 597 C C . ALA A 1 79 ? 4.880 1.698 -12.197 1.00 81.75 79 ALA A C 1
ATOM 599 O O . ALA A 1 79 ? 5.399 1.423 -13.280 1.00 81.75 79 ALA A O 1
ATOM 600 N N . ARG A 1 80 ? 3.828 2.526 -12.113 1.00 82.00 80 ARG A N 1
ATOM 601 C CA . ARG A 1 80 ? 3.167 3.129 -13.283 1.00 82.00 80 ARG A CA 1
ATOM 602 C C . ARG A 1 80 ? 4.113 4.006 -14.093 1.00 82.00 80 ARG A C 1
ATOM 604 O O . ARG A 1 80 ? 4.055 3.977 -15.318 1.00 82.00 80 ARG A O 1
ATOM 611 N N . LYS A 1 81 ? 4.982 4.785 -13.440 1.00 85.50 81 LYS A N 1
ATOM 612 C CA . LYS A 1 81 ? 5.990 5.604 -14.128 1.00 85.50 81 LYS A CA 1
ATOM 613 C C . LYS A 1 81 ? 6.958 4.729 -14.924 1.00 85.50 81 LYS A C 1
ATOM 615 O O . LYS A 1 81 ? 7.091 4.942 -16.125 1.00 85.50 81 LYS A O 1
ATOM 620 N N . LYS A 1 82 ? 7.548 3.709 -14.290 1.00 82.12 82 LYS A N 1
ATOM 621 C CA . LYS A 1 82 ? 8.462 2.768 -14.960 1.00 82.12 82 LYS A CA 1
ATOM 622 C C . LYS A 1 82 ? 7.798 2.066 -16.141 1.00 82.12 82 LYS A C 1
ATOM 624 O O . LYS A 1 82 ? 8.391 1.962 -17.207 1.00 82.12 82 LYS A O 1
ATOM 629 N N . TYR A 1 83 ? 6.558 1.618 -15.970 1.00 80.75 83 TYR A N 1
ATOM 630 C CA . TYR A 1 83 ? 5.823 0.956 -17.041 1.00 80.75 83 TYR A CA 1
ATOM 631 C C . TYR A 1 83 ? 5.527 1.901 -18.216 1.00 80.75 83 TYR A C 1
ATOM 633 O O . TYR A 1 83 ? 5.711 1.523 -19.369 1.00 80.75 83 TYR A O 1
ATOM 641 N N . ARG A 1 84 ? 5.157 3.164 -17.953 1.00 83.69 84 ARG A N 1
ATOM 642 C CA . ARG A 1 84 ? 4.988 4.175 -19.014 1.00 83.69 84 ARG A CA 1
ATOM 643 C C . ARG A 1 84 ? 6.287 4.460 -19.763 1.00 83.69 84 ARG A C 1
ATOM 645 O O . ARG A 1 84 ? 6.255 4.555 -20.982 1.00 83.69 84 ARG A O 1
ATOM 652 N N . GLU A 1 85 ? 7.411 4.576 -19.059 1.00 83.94 85 GLU A N 1
ATOM 653 C CA . GLU A 1 85 ? 8.731 4.753 -19.682 1.00 83.94 85 GLU A CA 1
ATOM 654 C C . GLU A 1 85 ? 9.075 3.568 -20.598 1.00 83.94 85 GLU A C 1
ATOM 656 O O . GLU A 1 85 ? 9.555 3.765 -21.713 1.00 83.94 85 GLU A O 1
ATOM 661 N N . GLN A 1 86 ? 8.765 2.340 -20.166 1.00 81.06 86 GLN A N 1
ATOM 662 C CA . GLN A 1 86 ? 8.944 1.136 -20.980 1.00 81.06 86 GLN A CA 1
ATOM 663 C C . GLN A 1 86 ? 8.058 1.140 -22.228 1.00 81.06 86 GLN A C 1
ATOM 665 O O . GLN A 1 86 ? 8.559 0.883 -23.321 1.00 81.06 86 GLN A O 1
ATOM 670 N N . LEU A 1 87 ? 6.768 1.452 -22.088 1.00 80.12 87 LEU A N 1
ATOM 671 C CA . LEU A 1 87 ? 5.847 1.530 -23.224 1.00 80.12 87 LEU A CA 1
ATOM 672 C C . LEU A 1 87 ? 6.248 2.634 -24.210 1.00 80.12 87 LEU A C 1
ATOM 674 O O . LEU A 1 87 ? 6.215 2.405 -25.413 1.00 80.12 87 LEU A O 1
ATOM 678 N N . ALA A 1 88 ? 6.676 3.801 -23.722 1.00 82.00 88 ALA A N 1
ATOM 679 C CA . ALA A 1 88 ? 7.151 4.894 -24.569 1.00 82.00 88 ALA A CA 1
ATOM 680 C C . ALA A 1 88 ? 8.410 4.503 -25.361 1.00 82.00 88 ALA A C 1
ATOM 682 O O . ALA A 1 88 ? 8.495 4.780 -26.554 1.00 82.00 88 ALA A O 1
ATOM 683 N N . ALA A 1 89 ? 9.360 3.810 -24.726 1.00 79.69 89 ALA A N 1
ATOM 684 C CA . ALA A 1 89 ? 10.550 3.302 -25.406 1.00 79.69 89 ALA A CA 1
ATOM 685 C C . ALA A 1 89 ? 10.208 2.240 -26.467 1.00 79.69 89 ALA A C 1
ATOM 687 O O . ALA A 1 89 ? 10.812 2.224 -27.537 1.00 79.69 89 ALA A O 1
ATOM 688 N N . GLN A 1 90 ? 9.232 1.367 -26.191 1.00 81.00 90 GLN A N 1
ATOM 689 C CA . GLN A 1 90 ? 8.744 0.384 -27.164 1.00 81.00 90 GLN A CA 1
ATOM 690 C C . GLN A 1 90 ? 8.033 1.055 -28.344 1.00 81.00 90 GLN A C 1
ATOM 692 O O . GLN A 1 90 ? 8.296 0.690 -29.486 1.00 81.00 90 GLN A O 1
ATOM 697 N N . LEU A 1 91 ? 7.191 2.061 -28.088 1.00 84.19 91 LEU A N 1
ATOM 698 C CA . LEU A 1 91 ? 6.531 2.848 -29.134 1.00 84.19 91 LEU A CA 1
ATOM 699 C C . LEU A 1 91 ? 7.549 3.539 -30.043 1.00 84.19 91 LEU A C 1
ATOM 701 O O . LEU A 1 91 ? 7.478 3.374 -31.254 1.00 84.19 91 LEU A O 1
ATOM 705 N N . GLN A 1 92 ? 8.551 4.215 -29.475 1.00 81.81 92 GLN A N 1
ATOM 706 C CA . GLN A 1 92 ? 9.620 4.839 -30.263 1.00 81.81 92 GLN A CA 1
ATOM 707 C C . GLN A 1 92 ? 10.408 3.825 -31.100 1.00 81.81 92 GLN A C 1
ATOM 709 O O . GLN A 1 92 ? 10.785 4.123 -32.230 1.00 81.81 92 GLN A O 1
ATOM 714 N N . ALA A 1 93 ? 10.660 2.625 -30.569 1.00 78.69 93 ALA A N 1
ATOM 715 C CA . ALA A 1 93 ? 11.324 1.570 -31.327 1.00 78.69 93 ALA A CA 1
ATOM 716 C C . ALA A 1 93 ? 10.471 1.099 -32.517 1.00 78.69 93 ALA A C 1
ATOM 718 O O . ALA A 1 93 ? 11.009 0.889 -33.599 1.00 78.69 93 ALA A O 1
ATOM 719 N N . LEU A 1 94 ? 9.151 0.978 -32.344 1.00 80.25 94 LEU A N 1
ATOM 720 C CA . LEU A 1 94 ? 8.225 0.618 -33.424 1.00 80.25 94 LEU A CA 1
ATOM 721 C C . LEU A 1 94 ? 8.103 1.735 -34.475 1.00 80.25 94 LEU A C 1
ATOM 723 O O . LEU A 1 94 ? 8.157 1.461 -35.672 1.00 80.25 94 LEU A O 1
ATOM 727 N N . GLU A 1 95 ? 8.008 2.995 -34.048 1.00 79.00 95 GLU A N 1
ATOM 728 C CA . GLU A 1 95 ? 7.968 4.166 -34.939 1.00 79.00 95 GLU A CA 1
ATOM 729 C C . GLU A 1 95 ? 9.283 4.351 -35.714 1.00 79.00 95 GLU A C 1
ATOM 731 O O . GLU A 1 95 ? 9.273 4.729 -36.886 1.00 79.00 95 GLU A O 1
ATOM 736 N N . GLY A 1 96 ? 10.422 4.045 -35.087 1.00 66.44 96 GLY A N 1
ATOM 737 C CA . GLY A 1 96 ? 11.737 4.065 -35.728 1.00 66.44 96 GLY A CA 1
ATOM 738 C C . GLY A 1 96 ? 11.934 2.956 -36.765 1.00 66.44 96 GLY A C 1
ATOM 739 O O . GLY A 1 96 ? 12.684 3.150 -37.716 1.00 66.44 96 GLY A O 1
ATOM 740 N N . VAL A 1 97 ? 11.241 1.822 -36.621 1.00 58.34 97 VAL A N 1
ATOM 741 C CA . VAL A 1 97 ? 11.226 0.735 -37.617 1.00 58.34 97 VAL A CA 1
ATOM 742 C C . VAL A 1 97 ? 10.285 1.065 -38.786 1.00 58.34 97 VAL A C 1
ATOM 744 O O . VAL A 1 97 ? 10.596 0.727 -39.920 1.00 58.34 97 VAL A O 1
ATOM 747 N N . SER A 1 98 ? 9.183 1.784 -38.544 1.00 53.16 98 SER A N 1
ATOM 748 C CA . SER A 1 98 ? 8.196 2.142 -39.580 1.00 53.16 98 SER A CA 1
ATOM 749 C C . SER A 1 98 ? 8.633 3.259 -40.541 1.00 53.16 98 SER A C 1
ATOM 751 O O . SER A 1 98 ? 8.026 3.397 -41.597 1.00 53.16 98 SER A O 1
ATOM 753 N N . ASN A 1 99 ? 9.635 4.073 -40.195 1.00 50.44 99 ASN A N 1
ATOM 754 C CA . ASN A 1 99 ? 10.145 5.163 -41.048 1.00 50.44 99 ASN A CA 1
ATOM 755 C C . ASN A 1 99 ? 11.413 4.773 -41.840 1.00 50.44 99 ASN A C 1
ATOM 757 O O . ASN A 1 99 ? 12.100 5.647 -42.369 1.00 50.44 99 ASN A O 1
ATOM 761 N N . GLY A 1 100 ? 11.759 3.482 -41.863 1.00 49.44 100 GLY A N 1
ATOM 762 C CA . GLY A 1 100 ? 12.960 2.939 -42.504 1.00 49.44 100 GLY A CA 1
ATOM 763 C C . GLY A 1 100 ? 12.711 2.079 -43.750 1.00 49.44 100 GLY A C 1
ATOM 764 O O . GLY A 1 100 ? 13.644 1.393 -44.163 1.00 49.44 100 GLY A O 1
ATOM 765 N N . GLU A 1 101 ? 11.500 2.098 -44.321 1.00 39.34 101 GLU A N 1
ATOM 766 C CA . GLU A 1 101 ? 11.157 1.453 -45.606 1.00 39.34 101 GLU A CA 1
ATOM 767 C C . GLU A 1 101 ? 11.004 2.472 -46.743 1.00 39.34 101 GLU A C 1
ATOM 769 O O . GLU A 1 101 ? 10.335 3.511 -46.531 1.00 39.34 101 GLU A O 1
#

Secondary structure (DSSP, 8-state):
-PPPPHHHHHHHHHHHHHHHHHHHHHHHHHHHHHT--HHHHHHHHHHHHHHT---SGGGT--TTHHHHHHHHHHHHHHHHHHHHHHHHHHHHHHHHHHT--

Radius of gyration: 22.45 Å; chains: 1; bounding box: 47×22×73 Å

pLDDT: mean 79.96, std 9.25, range [39.34, 88.25]